Protein AF-U4VBE6-F1 (afdb_monomer_lite)

Radius of gyration: 20.09 Å; chains: 1; bounding box: 29×21×59 Å

Foldseek 3Di:
DPDPPDDDDDDDPDPVDDDPPDDDDDDPCPPDDDDDPPPDDDDDDDDPD

pLDDT: mean 82.13, std 10.21, range [54.22, 97.12]

Organism: NCBI:txid1337887

Sequence (49 aa):
MKKMGIEAIYRRPNTSKPAPGHKIYPYLLRKLAVTRPNQVWSMDLTYCS

Secondary structure (DSSP, 8-state):
--SS-----PPPP-TTSPPTTPPPPP-TTTT----STTS----------

Structure (mmCIF, N/CA/C/O backbone):
data_AF-U4VBE6-F1
#
_entry.id   AF-U4VBE6-F1
#
loop_
_atom_site.group_PDB
_atom_site.id
_atom_site.type_symbol
_atom_site.label_atom_id
_atom_site.label_alt_id
_atom_site.label_comp_id
_atom_site.label_asym_id
_atom_site.label_entity_id
_atom_site.label_seq_id
_atom_site.pdbx_PDB_ins_code
_atom_site.Cartn_x
_atom_site.Cartn_y
_atom_site.Cartn_z
_atom_site.occupancy
_atom_site.B_iso_or_equiv
_atom_site.auth_seq_id
_atom_site.auth_comp_id
_atom_site.auth_asym_id
_atom_site.auth_atom_id
_atom_site.pdbx_PDB_model_num
ATOM 1 N N . MET A 1 1 ?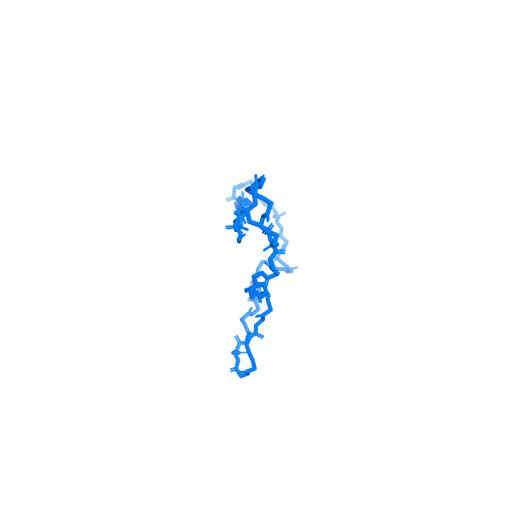 -12.453 4.702 41.068 1.00 54.22 1 MET A N 1
ATOM 2 C CA . MET A 1 1 ? -11.195 5.258 40.522 1.00 54.22 1 MET A CA 1
ATOM 3 C C . MET A 1 1 ? -11.504 6.502 39.685 1.00 54.22 1 MET A C 1
ATOM 5 O O . MET A 1 1 ? -11.570 6.416 38.475 1.00 54.22 1 MET A O 1
ATOM 9 N N . LYS A 1 2 ? -11.796 7.643 40.327 1.00 55.50 2 LYS A N 1
ATOM 10 C CA . LYS A 1 2 ? -12.248 8.880 39.645 1.00 55.50 2 LYS A CA 1
ATOM 11 C C . LYS A 1 2 ? -11.593 10.150 40.221 1.00 55.50 2 LYS A C 1
ATOM 13 O O . LYS A 1 2 ? -12.126 11.238 40.079 1.00 55.50 2 LYS A O 1
ATOM 18 N N . LYS A 1 3 ? -10.468 10.002 40.938 1.00 63.22 3 LYS A N 1
ATOM 19 C CA . LYS A 1 3 ? -9.807 11.093 41.683 1.00 63.22 3 LYS A CA 1
ATOM 20 C C . LYS A 1 3 ? -8.531 11.646 41.023 1.00 63.22 3 LYS A C 1
ATOM 22 O O . LYS A 1 3 ? -7.982 12.600 41.543 1.00 63.22 3 LYS A O 1
ATOM 27 N N . MET A 1 4 ? -8.073 11.081 39.899 1.00 70.25 4 MET A N 1
ATOM 28 C CA . MET A 1 4 ? -6.778 11.425 39.273 1.00 70.25 4 MET A CA 1
ATOM 29 C C . MET A 1 4 ? -6.841 11.628 37.743 1.00 70.25 4 MET A C 1
ATOM 31 O O . MET A 1 4 ? -5.800 11.691 37.105 1.00 70.25 4 MET A O 1
ATOM 35 N N . GLY A 1 5 ? -8.030 11.666 37.123 1.00 68.94 5 GLY A N 1
ATOM 36 C CA . GLY A 1 5 ? -8.150 11.805 35.657 1.00 68.94 5 GLY A CA 1
ATOM 37 C C . GLY A 1 5 ? -7.584 10.630 34.843 1.00 68.94 5 GLY A C 1
ATOM 38 O O . GLY A 1 5 ? -7.365 10.755 33.645 1.00 68.94 5 GLY A O 1
ATOM 39 N N . ILE A 1 6 ? -7.328 9.489 35.488 1.00 72.31 6 ILE A N 1
ATOM 40 C CA . ILE A 1 6 ? -6.837 8.277 34.831 1.00 72.31 6 ILE A CA 1
ATOM 41 C C . ILE A 1 6 ? -8.043 7.548 34.237 1.00 72.31 6 ILE A C 1
ATOM 43 O O . ILE A 1 6 ? -8.818 6.927 34.968 1.00 72.31 6 ILE A O 1
ATOM 47 N N . GLU A 1 7 ? -8.200 7.650 32.921 1.00 76.25 7 GLU A N 1
ATOM 48 C CA . GLU A 1 7 ? -9.208 6.925 32.149 1.00 76.25 7 GLU A CA 1
ATOM 49 C C . GLU A 1 7 ? -8.566 5.753 31.405 1.00 76.25 7 GLU A C 1
ATOM 51 O O . GLU A 1 7 ? -7.445 5.840 30.901 1.00 76.25 7 GLU A O 1
ATOM 56 N N . ALA A 1 8 ? -9.278 4.629 31.341 1.00 76.44 8 ALA A N 1
ATOM 57 C CA . ALA A 1 8 ? -8.840 3.493 30.548 1.00 76.44 8 ALA A CA 1
ATOM 58 C C . ALA A 1 8 ? -8.993 3.827 29.056 1.00 76.44 8 ALA A C 1
ATOM 60 O O . ALA A 1 8 ? -10.103 4.036 28.566 1.00 76.44 8 ALA A O 1
ATOM 61 N N . ILE A 1 9 ? -7.878 3.846 28.322 1.00 76.94 9 ILE A N 1
ATOM 62 C CA . ILE A 1 9 ? -7.897 3.933 26.861 1.00 76.94 9 ILE A CA 1
ATOM 63 C C . ILE A 1 9 ? -8.254 2.547 26.326 1.00 76.94 9 ILE A C 1
ATOM 65 O O . ILE A 1 9 ? -7.418 1.645 26.255 1.00 76.94 9 ILE A O 1
ATOM 69 N N . TYR A 1 10 ? -9.521 2.366 25.967 1.00 76.81 10 TYR A N 1
ATOM 70 C CA . TYR A 1 10 ? -9.979 1.156 25.297 1.00 76.81 10 TYR A CA 1
ATOM 71 C C . TYR A 1 10 ? -9.610 1.184 23.813 1.00 76.81 10 TYR A C 1
ATOM 73 O O . TYR A 1 10 ? -9.573 2.232 23.165 1.00 76.81 10 TYR A O 1
ATOM 81 N N . ARG A 1 11 ? -9.348 -0.001 23.257 1.00 72.19 11 ARG A N 1
ATOM 82 C CA . ARG A 1 11 ? -9.034 -0.169 21.839 1.00 72.19 11 ARG A CA 1
ATOM 83 C C . ARG A 1 11 ? -10.221 0.284 20.981 1.00 72.19 11 ARG A C 1
ATOM 85 O O . ARG A 1 11 ? -11.300 -0.300 21.065 1.00 72.19 11 ARG A O 1
ATOM 92 N N . ARG A 1 12 ? -9.996 1.276 20.116 1.00 74.75 12 ARG A N 1
ATOM 93 C CA . ARG A 1 12 ? -10.956 1.679 19.077 1.00 74.75 12 ARG A CA 1
ATOM 94 C C . ARG A 1 12 ? -11.141 0.545 18.054 1.00 74.75 12 ARG A C 1
ATOM 96 O O . ARG A 1 12 ? -10.209 -0.245 17.851 1.00 74.75 12 ARG A O 1
ATOM 103 N N . PRO A 1 13 ? -12.322 0.419 17.418 1.00 76.56 13 PRO A N 1
ATOM 104 C CA . PRO A 1 13 ? -12.541 -0.571 16.369 1.00 76.56 13 PRO A CA 1
ATOM 105 C C . PRO A 1 13 ? -11.448 -0.495 15.298 1.00 76.56 13 PRO A C 1
ATOM 107 O O . PRO A 1 13 ? -11.074 0.585 14.853 1.00 76.56 13 PRO A O 1
ATOM 110 N N . ASN A 1 14 ? -10.910 -1.648 14.901 1.00 75.00 14 ASN A N 1
ATOM 111 C CA . ASN A 1 14 ? -9.841 -1.708 13.908 1.00 75.00 14 ASN A CA 1
ATOM 112 C C . ASN A 1 14 ? -10.404 -1.431 12.507 1.00 75.00 14 ASN A C 1
ATOM 114 O O . ASN A 1 14 ? -10.864 -2.356 11.838 1.00 75.00 14 ASN A O 1
ATOM 118 N N . THR A 1 15 ? -10.339 -0.174 12.070 1.00 75.69 15 THR A N 1
ATOM 119 C CA . THR A 1 15 ? -10.799 0.272 10.746 1.00 75.69 15 THR A CA 1
ATOM 120 C C . THR A 1 15 ? -9.888 -0.179 9.604 1.00 75.69 15 THR A C 1
ATOM 122 O O . THR A 1 15 ? -10.307 -0.150 8.450 1.00 75.69 15 THR A O 1
ATOM 125 N N . SER A 1 16 ? -8.673 -0.659 9.893 1.00 76.31 16 SER A N 1
ATOM 126 C CA . SER A 1 16 ? -7.782 -1.250 8.884 1.00 76.31 16 SER A CA 1
ATOM 127 C C . SER A 1 16 ? -8.240 -2.636 8.422 1.00 76.31 16 SER A C 1
ATOM 129 O O . SER A 1 16 ? -7.778 -3.118 7.388 1.00 76.31 16 SER 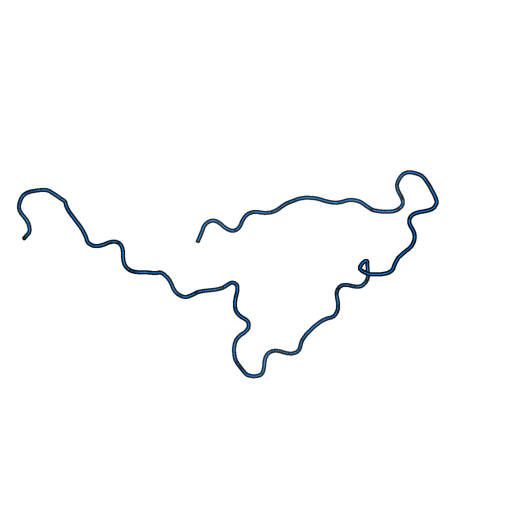A O 1
ATOM 131 N N . LYS A 1 17 ? -9.114 -3.315 9.178 1.00 81.19 17 LYS A N 1
ATOM 132 C CA . LYS A 1 17 ? -9.657 -4.617 8.776 1.00 81.19 17 LYS A CA 1
ATOM 133 C C . LYS A 1 17 ? -10.917 -4.418 7.930 1.00 81.19 17 LYS A C 1
ATOM 135 O O . LYS A 1 17 ? -11.844 -3.757 8.396 1.00 81.19 17 LYS A O 1
ATOM 140 N N . PRO A 1 18 ? -10.997 -5.013 6.728 1.00 80.25 18 PRO A N 1
ATOM 141 C CA . PRO A 1 18 ? -12.225 -4.976 5.947 1.00 80.25 18 PRO A CA 1
ATOM 142 C C . PRO A 1 18 ? -13.339 -5.719 6.692 1.00 80.25 18 PRO A C 1
ATOM 144 O O . PRO A 1 18 ? -13.104 -6.778 7.282 1.00 80.25 18 PRO A O 1
ATOM 147 N N . ALA A 1 19 ? -14.554 -5.172 6.658 1.00 82.94 19 ALA A N 1
ATOM 148 C CA . ALA A 1 19 ? -15.718 -5.861 7.192 1.00 82.94 19 ALA A CA 1
ATOM 149 C C . ALA A 1 19 ? -16.056 -7.094 6.327 1.00 82.94 19 ALA A C 1
ATOM 151 O O . ALA A 1 19 ? -15.805 -7.086 5.114 1.00 82.94 19 ALA A O 1
ATOM 152 N N . PRO A 1 20 ? -16.626 -8.162 6.918 1.00 84.88 20 PRO A N 1
ATOM 153 C CA . PRO A 1 20 ? -17.092 -9.319 6.160 1.00 84.88 20 PRO A CA 1
ATOM 154 C C . PRO A 1 20 ? -18.025 -8.895 5.016 1.00 84.88 20 PRO A C 1
ATOM 156 O O . PRO A 1 20 ? -18.932 -8.094 5.218 1.00 84.88 20 PRO A O 1
ATOM 159 N N . GLY A 1 21 ? -17.791 -9.412 3.808 1.00 85.44 21 GLY A N 1
ATOM 160 C CA . GLY A 1 21 ? -18.582 -9.074 2.617 1.00 85.44 21 GLY A CA 1
ATOM 161 C C . GLY A 1 21 ? -18.094 -7.856 1.820 1.00 85.44 21 GLY A C 1
ATOM 162 O O . GLY A 1 21 ? -18.621 -7.597 0.740 1.00 85.44 21 GLY A O 1
ATOM 163 N N . HIS A 1 22 ? -17.064 -7.133 2.277 1.00 85.94 22 HIS A N 1
ATOM 164 C CA . HIS A 1 22 ? -16.452 -6.073 1.470 1.00 85.94 22 HIS A CA 1
ATOM 165 C C . HIS A 1 22 ? -15.701 -6.655 0.267 1.00 85.94 22 HIS A C 1
ATOM 167 O O . HIS A 1 22 ? -14.810 -7.496 0.406 1.00 85.94 22 HIS A O 1
ATOM 173 N N . LYS A 1 23 ? -16.033 -6.162 -0.931 1.00 87.56 23 LYS A N 1
ATOM 174 C CA . LYS A 1 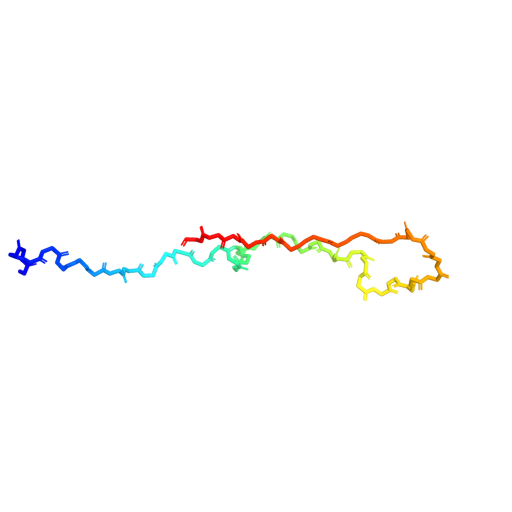23 ? -15.333 -6.524 -2.166 1.00 87.56 23 LYS A CA 1
ATOM 175 C C . LYS A 1 23 ? -13.893 -6.012 -2.118 1.00 87.56 23 LYS A C 1
ATOM 177 O O . LYS A 1 23 ? -13.651 -4.831 -1.881 1.00 87.56 23 LYS A O 1
ATOM 182 N N . ILE A 1 24 ? -12.943 -6.905 -2.378 1.00 86.06 24 ILE A N 1
ATOM 183 C CA . ILE A 1 24 ? -11.525 -6.557 -2.470 1.00 86.06 24 ILE A CA 1
ATOM 184 C C . ILE A 1 24 ? -11.276 -5.902 -3.830 1.00 86.06 24 ILE A C 1
ATOM 186 O O . ILE A 1 24 ? -11.510 -6.517 -4.872 1.00 86.06 24 ILE A O 1
ATOM 190 N N . TYR A 1 25 ? -10.770 -4.671 -3.817 1.00 86.56 25 TYR A N 1
ATOM 191 C CA . TYR A 1 25 ? -10.298 -3.981 -5.013 1.00 86.56 25 TYR A CA 1
ATOM 192 C C . TYR A 1 25 ? -8.774 -4.119 -5.103 1.00 86.56 25 TYR A C 1
ATOM 194 O O . TYR A 1 25 ? -8.072 -3.718 -4.172 1.00 86.56 25 TYR A O 1
ATOM 202 N N . PRO A 1 26 ? -8.235 -4.722 -6.177 1.00 87.56 26 PRO A N 1
ATOM 203 C CA . PRO A 1 26 ? -6.800 -4.906 -6.311 1.00 87.56 26 PRO A CA 1
ATOM 204 C C . PRO A 1 26 ? -6.101 -3.561 -6.518 1.00 87.56 26 PRO A C 1
ATOM 206 O O . PRO A 1 26 ? -6.561 -2.706 -7.273 1.00 87.56 26 PRO A O 1
ATOM 209 N N . TYR A 1 27 ? -4.942 -3.396 -5.884 1.00 88.75 27 TYR A N 1
ATOM 210 C CA . TYR A 1 27 ? -4.084 -2.245 -6.126 1.00 88.75 27 TYR A CA 1
ATOM 211 C C . TYR A 1 27 ? -3.429 -2.359 -7.508 1.00 88.75 27 TYR A C 1
ATOM 213 O O . TYR A 1 27 ? -2.567 -3.213 -7.730 1.00 88.75 27 TYR A O 1
ATOM 221 N N . LEU A 1 28 ? -3.849 -1.501 -8.438 1.00 88.50 28 LEU A N 1
ATOM 222 C CA . LEU A 1 28 ? -3.492 -1.596 -9.858 1.00 88.50 28 LEU A CA 1
ATOM 223 C C . LEU A 1 28 ? -2.002 -1.351 -10.135 1.00 88.50 28 LEU A C 1
ATOM 225 O O . LEU A 1 28 ? -1.469 -1.860 -11.116 1.00 88.50 28 LEU A O 1
ATOM 229 N N . LEU A 1 29 ? -1.303 -0.636 -9.249 1.00 91.44 29 LEU A N 1
ATOM 230 C CA . LEU A 1 29 ? 0.123 -0.335 -9.412 1.00 91.44 29 LEU A CA 1
ATOM 231 C C . LEU A 1 29 ? 1.046 -1.456 -8.902 1.00 91.44 29 LEU A C 1
ATOM 233 O O . LEU A 1 29 ? 2.249 -1.404 -9.135 1.00 91.44 29 LEU A O 1
ATOM 237 N N . ARG A 1 30 ? 0.513 -2.507 -8.257 1.00 88.81 30 ARG A N 1
ATOM 238 C CA . ARG A 1 30 ? 1.306 -3.547 -7.565 1.00 88.81 30 ARG A CA 1
ATOM 239 C C . ARG A 1 30 ? 2.306 -4.306 -8.454 1.00 88.81 30 ARG A C 1
ATOM 241 O O . ARG A 1 30 ? 3.243 -4.898 -7.932 1.00 88.81 30 ARG A O 1
ATOM 248 N N . LYS A 1 31 ? 2.094 -4.342 -9.771 1.00 91.12 31 LYS A N 1
ATOM 249 C CA . LYS A 1 31 ? 2.966 -5.030 -10.746 1.00 91.12 31 LYS A CA 1
ATOM 250 C C . LYS A 1 31 ? 3.350 -4.134 -11.928 1.00 91.12 31 LYS A C 1
ATOM 252 O O . LYS A 1 31 ? 3.778 -4.635 -12.964 1.00 91.12 31 LYS A O 1
ATOM 257 N N . LEU A 1 32 ? 3.149 -2.824 -11.801 1.00 92.19 32 LEU A N 1
ATOM 258 C CA . LEU A 1 32 ? 3.467 -1.881 -12.863 1.00 92.19 32 LEU A CA 1
ATOM 259 C C . LEU A 1 32 ? 4.971 -1.578 -12.847 1.00 92.19 32 LEU A C 1
ATOM 261 O O . LEU A 1 32 ? 5.489 -1.082 -11.850 1.00 92.19 32 LEU A O 1
ATOM 265 N N . ALA A 1 33 ? 5.664 -1.835 -13.957 1.00 94.69 33 ALA A N 1
ATOM 266 C CA . ALA A 1 33 ? 7.039 -1.382 -14.139 1.00 94.69 33 ALA A CA 1
ATOM 267 C C . ALA A 1 33 ? 7.068 0.139 -14.372 1.00 94.69 33 ALA A C 1
ATOM 269 O O . ALA A 1 33 ? 6.389 0.647 -15.268 1.00 94.69 33 ALA A O 1
ATOM 270 N N . VAL A 1 34 ? 7.858 0.864 -13.576 1.00 93.31 34 VAL A N 1
ATOM 271 C CA . VAL A 1 34 ? 8.064 2.314 -13.710 1.00 93.31 34 VAL A CA 1
ATOM 272 C C . VAL A 1 34 ? 9.297 2.543 -14.584 1.00 93.31 34 VAL A C 1
ATOM 274 O O . VAL A 1 34 ? 10.413 2.282 -14.151 1.00 93.31 34 VAL A O 1
ATOM 277 N N . THR A 1 35 ? 9.098 2.974 -15.830 1.00 97.12 35 THR A N 1
ATOM 278 C CA . THR A 1 35 ? 10.147 3.027 -16.867 1.00 97.12 35 THR A CA 1
ATOM 279 C C . THR A 1 35 ? 10.524 4.441 -17.296 1.00 97.12 35 THR A C 1
ATOM 281 O O . THR A 1 35 ? 11.526 4.615 -17.986 1.00 97.12 35 THR A O 1
ATOM 284 N N . ARG A 1 36 ? 9.749 5.460 -16.903 1.00 96.38 36 ARG A N 1
ATOM 285 C CA . ARG A 1 36 ? 10.011 6.865 -17.251 1.00 96.38 36 ARG A CA 1
ATOM 286 C C . ARG A 1 36 ? 9.789 7.815 -16.070 1.00 96.38 36 ARG A C 1
ATOM 288 O O . ARG A 1 36 ? 8.982 7.506 -15.187 1.00 96.38 36 ARG A O 1
ATOM 295 N N . PRO A 1 37 ? 10.450 8.988 -16.068 1.00 95.12 37 PRO A N 1
ATOM 296 C CA . PRO A 1 37 ? 10.197 10.029 -15.077 1.00 95.12 37 PRO A CA 1
ATOM 297 C C . PRO A 1 37 ? 8.713 10.422 -15.023 1.00 95.12 37 PRO A C 1
ATOM 299 O O . PRO A 1 37 ? 8.032 10.437 -16.049 1.00 95.12 37 PRO A O 1
ATOM 302 N N . ASN A 1 38 ? 8.220 10.751 -13.825 1.00 93.12 38 ASN A N 1
ATOM 303 C CA . ASN A 1 38 ? 6.847 11.213 -13.563 1.00 93.12 38 ASN A CA 1
ATOM 304 C C . ASN A 1 38 ? 5.715 10.218 -13.907 1.00 93.12 38 ASN A C 1
ATOM 306 O O . ASN A 1 38 ? 4.559 10.623 -14.014 1.00 93.12 38 ASN A O 1
ATOM 310 N N . GLN A 1 39 ? 6.007 8.921 -14.063 1.00 94.25 39 GLN A N 1
ATOM 311 C CA . GLN A 1 39 ? 4.996 7.899 -14.379 1.00 94.25 39 GLN A CA 1
ATOM 312 C C . GLN A 1 39 ? 4.093 7.523 -13.190 1.00 94.25 39 GLN A C 1
ATOM 314 O O . GLN A 1 39 ? 2.946 7.134 -13.401 1.00 94.25 39 GLN A O 1
ATOM 319 N N . VAL A 1 40 ? 4.601 7.600 -11.957 1.00 92.62 40 VAL A N 1
ATOM 320 C CA . VAL A 1 40 ? 3.867 7.263 -10.727 1.00 92.62 40 VAL A CA 1
ATOM 321 C C . VAL A 1 40 ? 4.178 8.307 -9.662 1.00 92.62 40 VAL A C 1
ATOM 323 O O . VAL A 1 40 ? 5.299 8.804 -9.588 1.00 92.62 40 VAL A O 1
ATOM 326 N N . TRP A 1 41 ? 3.173 8.628 -8.852 1.00 89.50 41 TRP A N 1
ATOM 327 C CA . TRP A 1 41 ? 3.268 9.523 -7.705 1.00 89.50 41 TRP A CA 1
ATOM 328 C C . TRP A 1 41 ? 2.83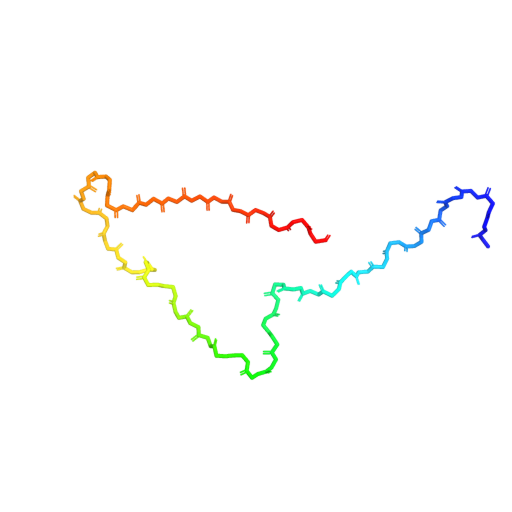0 8.737 -6.470 1.00 89.50 41 TRP A C 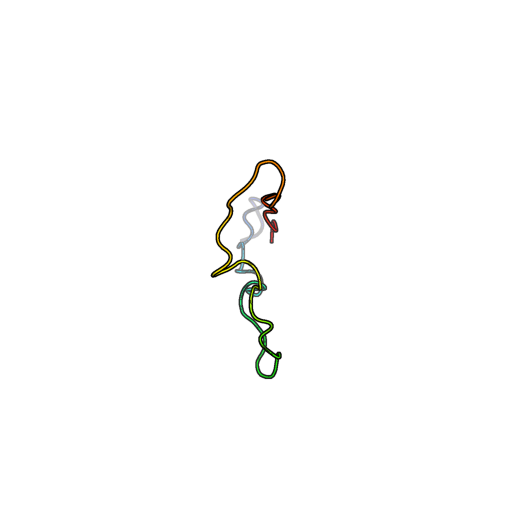1
ATOM 330 O O . TRP A 1 41 ? 1.888 7.946 -6.545 1.00 89.50 41 TRP A O 1
ATOM 340 N N . SER A 1 42 ? 3.523 8.927 -5.351 1.00 87.06 42 SER A N 1
ATOM 341 C CA . SER A 1 42 ? 3.200 8.279 -4.079 1.00 87.06 42 SER A CA 1
ATOM 342 C C . SER A 1 42 ? 3.070 9.335 -2.994 1.00 87.06 42 SER A C 1
ATOM 344 O O . SER A 1 42 ? 3.862 10.275 -2.952 1.00 87.06 42 SER A O 1
ATOM 346 N N . MET A 1 43 ? 2.069 9.178 -2.133 1.00 91.12 43 MET A N 1
ATOM 347 C CA . MET A 1 43 ? 1.852 10.019 -0.959 1.00 91.12 43 MET A CA 1
ATOM 348 C C . MET A 1 43 ? 1.389 9.120 0.182 1.00 91.12 43 MET A C 1
ATOM 350 O O . MET A 1 43 ? 0.435 8.357 0.017 1.00 91.12 43 MET A O 1
ATOM 354 N N . ASP A 1 44 ? 2.056 9.213 1.326 1.00 89.56 44 ASP A N 1
ATOM 355 C CA . ASP A 1 44 ? 1.680 8.462 2.518 1.00 89.56 44 ASP A CA 1
ATOM 356 C C . ASP A 1 44 ? 0.615 9.229 3.306 1.00 89.56 44 ASP A C 1
ATOM 358 O O . ASP A 1 44 ? 0.774 10.406 3.631 1.00 89.56 44 ASP A O 1
ATOM 362 N N . LEU A 1 45 ? -0.489 8.549 3.616 1.00 83.88 45 LEU A N 1
ATOM 363 C CA . LEU A 1 45 ? -1.554 9.066 4.468 1.00 83.88 45 LEU A CA 1
ATOM 364 C C . LEU A 1 45 ? -1.688 8.162 5.688 1.00 83.88 45 LEU A C 1
ATOM 366 O O . LEU A 1 45 ? -2.089 7.002 5.581 1.00 83.88 45 LEU A O 1
ATOM 370 N N . THR A 1 46 ? -1.384 8.711 6.859 1.00 83.38 46 THR A N 1
ATOM 371 C CA . THR A 1 46 ? -1.580 8.015 8.129 1.00 83.38 46 THR A CA 1
ATOM 372 C C . THR A 1 46 ? -2.955 8.365 8.675 1.00 83.38 46 THR A C 1
ATOM 374 O O . THR A 1 46 ? -3.211 9.502 9.068 1.00 83.38 46 THR A O 1
ATOM 377 N N . TYR A 1 47 ? -3.848 7.379 8.722 1.00 72.38 47 TYR A N 1
ATOM 378 C CA . TYR A 1 47 ? -5.098 7.516 9.458 1.00 72.38 47 TYR A CA 1
ATOM 379 C C . TYR A 1 47 ? -4.796 7.479 10.960 1.00 72.38 47 TYR A C 1
ATOM 381 O O . TYR A 1 47 ? -4.373 6.448 11.484 1.00 72.38 47 TYR A O 1
ATOM 389 N N . CYS A 1 48 ? -4.988 8.604 11.649 1.00 73.69 48 CYS A N 1
ATOM 390 C CA . CYS A 1 48 ? -4.879 8.667 13.103 1.00 73.69 48 CYS A C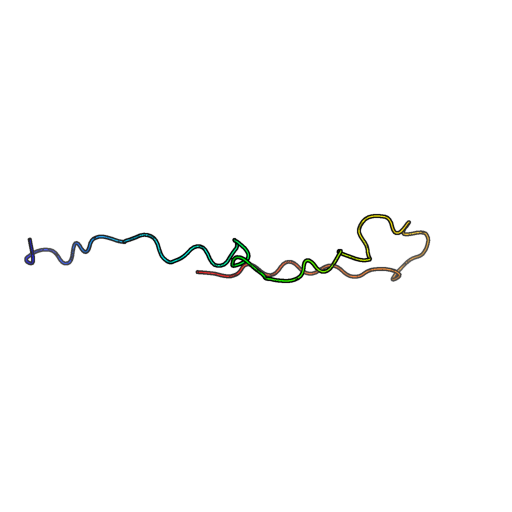A 1
ATOM 391 C C . CYS A 1 48 ? -6.228 8.248 13.701 1.00 73.69 48 CYS A C 1
ATOM 393 O O . CYS A 1 48 ? -7.186 9.022 13.685 1.00 73.69 48 CYS A O 1
ATOM 395 N N . SER A 1 49 ? -6.312 6.983 14.124 1.00 66.44 49 SER A N 1
ATOM 396 C CA . SER A 1 49 ? -7.536 6.355 14.631 1.00 66.44 49 SER A CA 1
ATOM 397 C C . SER A 1 49 ? -7.824 6.669 16.077 1.00 66.44 49 SER A C 1
ATOM 399 O O . SER A 1 49 ? -6.891 6.603 16.906 1.00 66.44 49 SER A O 1
#